Protein AF-A0ABD0N6B2-F1 (afdb_monomer)

Structure (mmCIF, N/CA/C/O backbone):
data_AF-A0ABD0N6B2-F1
#
_entry.id   AF-A0ABD0N6B2-F1
#
loop_
_atom_site.group_PDB
_atom_site.id
_atom_site.type_symbol
_atom_site.label_atom_id
_atom_site.label_alt_id
_atom_site.label_comp_id
_atom_site.label_asym_id
_atom_site.label_entity_id
_atom_site.label_seq_id
_atom_site.pdbx_PDB_ins_code
_atom_site.Cartn_x
_atom_site.Cartn_y
_atom_site.Cartn_z
_atom_site.occupancy
_atom_site.B_iso_or_equiv
_atom_site.auth_seq_id
_atom_site.auth_comp_id
_atom_site.auth_asym_id
_atom_site.auth_atom_id
_atom_site.pdbx_PDB_model_num
ATOM 1 N N . GLY A 1 1 ? 11.2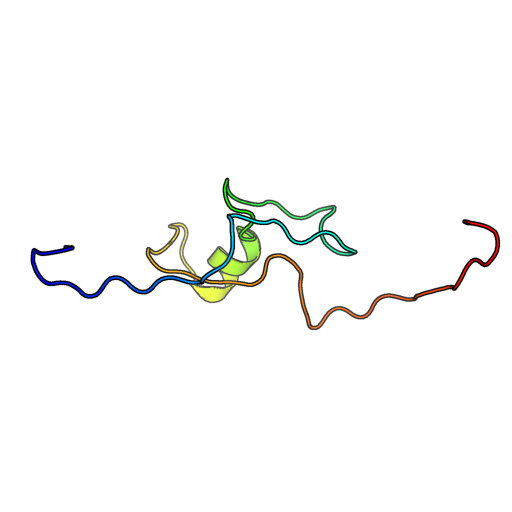92 -8.122 -21.743 1.00 82.88 1 GLY A N 1
ATOM 2 C CA . GLY A 1 1 ? 10.544 -6.873 -22.000 1.00 82.88 1 GLY A CA 1
ATOM 3 C C . GLY A 1 1 ? 9.122 -7.236 -22.367 1.00 82.88 1 GLY A C 1
ATOM 4 O O . GLY A 1 1 ? 8.876 -8.419 -22.536 1.00 82.88 1 GLY A O 1
ATOM 5 N N . VAL A 1 2 ? 8.220 -6.259 -22.460 1.00 90.06 2 VAL A N 1
ATOM 6 C CA . VAL A 1 2 ? 6.856 -6.475 -22.985 1.00 90.06 2 VAL A CA 1
ATOM 7 C C . VAL A 1 2 ? 6.914 -6.485 -24.517 1.00 90.06 2 VAL A C 1
ATOM 9 O O . VAL A 1 2 ? 7.695 -5.720 -25.088 1.00 90.06 2 VAL A O 1
ATOM 12 N N . SER A 1 3 ? 6.141 -7.355 -25.167 1.00 93.44 3 SER A N 1
ATOM 13 C CA . SER A 1 3 ? 6.149 -7.590 -26.615 1.00 93.44 3 SER A CA 1
ATOM 14 C C . SER A 1 3 ? 4.751 -7.548 -27.247 1.00 93.44 3 SER A C 1
ATOM 16 O O . SER A 1 3 ? 3.730 -7.612 -26.563 1.00 93.44 3 SER A O 1
ATOM 18 N N . VAL A 1 4 ? 4.693 -7.384 -28.574 1.00 92.50 4 VAL A N 1
ATOM 19 C CA . VAL A 1 4 ? 3.423 -7.391 -29.320 1.00 92.50 4 VAL A CA 1
ATOM 20 C C . VAL A 1 4 ? 2.791 -8.779 -29.215 1.00 92.50 4 VAL A C 1
ATOM 22 O O . VAL A 1 4 ? 3.416 -9.766 -29.587 1.00 92.50 4 VAL A O 1
ATOM 25 N N . GLY A 1 5 ? 1.546 -8.840 -28.741 1.00 93.12 5 GLY A N 1
ATOM 26 C CA . GLY A 1 5 ? 0.821 -10.093 -28.508 1.00 93.12 5 GLY A CA 1
ATOM 27 C C . GLY A 1 5 ? 0.768 -10.529 -27.041 1.00 93.12 5 GLY A C 1
ATOM 28 O O . GLY A 1 5 ? 0.037 -11.469 -26.732 1.00 93.12 5 GLY A O 1
ATOM 29 N N . ASP A 1 6 ? 1.470 -9.838 -26.134 1.00 91.81 6 ASP A N 1
ATOM 30 C CA . ASP A 1 6 ? 1.370 -10.114 -24.699 1.00 91.81 6 ASP A CA 1
ATOM 31 C C . ASP A 1 6 ? -0.073 -9.886 -24.191 1.00 91.81 6 ASP A C 1
ATOM 33 O O . ASP A 1 6 ? -0.728 -8.905 -24.571 1.00 91.81 6 ASP A O 1
ATOM 37 N N . PRO A 1 7 ? -0.596 -10.765 -23.318 1.00 91.94 7 PRO A N 1
ATOM 38 C CA . PRO A 1 7 ? -1.970 -10.680 -22.845 1.00 91.94 7 PRO A CA 1
ATOM 39 C C . PRO A 1 7 ? -2.181 -9.475 -21.922 1.00 91.94 7 PRO A C 1
ATOM 41 O O . PRO A 1 7 ? -1.407 -9.230 -20.996 1.00 91.94 7 PRO A O 1
ATOM 44 N N . VAL A 1 8 ? -3.293 -8.763 -22.121 1.00 91.38 8 VAL A N 1
ATOM 45 C CA . VAL A 1 8 ? -3.723 -7.656 -21.254 1.00 91.38 8 VAL A CA 1
ATOM 46 C C . VAL A 1 8 ? -5.024 -8.037 -20.562 1.00 91.38 8 VAL A C 1
ATOM 48 O O . VAL A 1 8 ? -6.066 -8.185 -21.201 1.00 91.38 8 VAL A O 1
ATOM 51 N N . LEU A 1 9 ? -4.971 -8.172 -19.238 1.00 92.44 9 LEU A N 1
ATOM 52 C CA . LEU A 1 9 ? -6.123 -8.522 -18.412 1.00 92.44 9 LEU A CA 1
ATOM 53 C C . LEU A 1 9 ? -6.697 -7.271 -17.744 1.00 92.44 9 LEU A C 1
ATOM 55 O O . LEU A 1 9 ? -5.975 -6.489 -17.127 1.00 92.44 9 LEU A O 1
ATOM 59 N N . ARG A 1 10 ? -8.015 -7.083 -17.856 1.00 90.19 10 ARG A N 1
ATOM 60 C CA . ARG A 1 10 ? -8.729 -5.981 -17.198 1.00 90.19 10 ARG A CA 1
ATOM 61 C C . ARG A 1 10 ? -9.187 -6.415 -15.809 1.00 90.19 10 ARG A C 1
ATOM 63 O O . ARG A 1 10 ? -9.763 -7.485 -15.658 1.00 90.19 10 ARG A O 1
ATOM 70 N N . THR A 1 11 ? -9.003 -5.552 -14.815 1.00 89.56 11 THR A N 1
ATOM 71 C CA . THR A 1 11 ? -9.482 -5.781 -13.439 1.00 89.56 11 THR A CA 1
ATOM 72 C C . THR A 1 11 ? -10.962 -5.431 -13.250 1.00 89.56 11 THR A C 1
ATOM 74 O O . THR A 1 11 ? -11.562 -5.826 -12.254 1.00 89.56 11 THR A O 1
ATOM 77 N N . GLY A 1 12 ? -11.553 -4.664 -14.176 1.00 93.56 12 GLY A N 1
ATOM 78 C CA . GLY A 1 12 ? -12.953 -4.221 -14.112 1.00 93.56 12 GLY A CA 1
ATOM 79 C C . GLY A 1 12 ? -13.24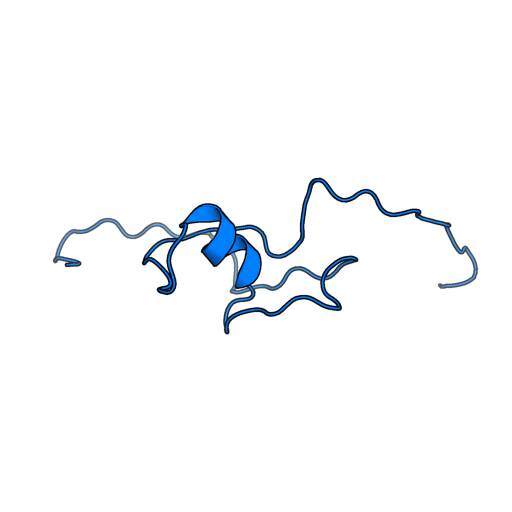5 -3.164 -13.040 1.00 93.56 12 GLY A C 1
ATOM 80 O O . GLY A 1 12 ? -14.406 -2.844 -12.809 1.00 93.56 12 GLY A O 1
ATOM 81 N N . LYS A 1 13 ? -12.214 -2.622 -12.382 1.00 91.94 13 LYS A N 1
ATOM 82 C CA . LYS A 1 13 ? -12.335 -1.627 -11.309 1.00 91.94 13 LYS A CA 1
ATOM 83 C C . LYS A 1 13 ? -11.489 -0.390 -11.626 1.00 91.94 13 LYS A C 1
ATOM 85 O O . LYS A 1 13 ? -10.427 -0.540 -12.234 1.00 91.94 13 LYS A O 1
ATOM 90 N N . PRO A 1 14 ? -11.925 0.815 -11.218 1.00 93.94 14 PRO A N 1
ATOM 91 C CA . PRO A 1 14 ? -11.090 2.005 -11.312 1.00 93.94 14 PRO A CA 1
ATOM 92 C C . PRO A 1 14 ? -9.892 1.907 -10.360 1.00 93.94 14 PRO A C 1
ATOM 94 O O . PRO A 1 14 ? -9.914 1.144 -9.387 1.00 93.94 14 PRO A O 1
ATOM 97 N N . LEU A 1 15 ? -8.864 2.722 -10.609 1.00 92.19 15 LEU A N 1
ATOM 98 C CA . LEU A 1 15 ? -7.790 2.929 -9.639 1.00 92.19 15 LEU A CA 1
ATOM 99 C C . LEU A 1 15 ? -8.403 3.420 -8.323 1.00 92.19 15 LEU A C 1
ATOM 101 O O . LEU A 1 15 ? -9.161 4.387 -8.312 1.00 92.19 15 LEU A O 1
ATOM 105 N N . SER A 1 16 ? -8.117 2.706 -7.240 1.00 92.75 16 SER A N 1
ATOM 106 C CA . SER A 1 16 ? -8.761 2.889 -5.941 1.00 92.75 16 SER A CA 1
ATOM 107 C C . SER A 1 16 ? -7.726 2.775 -4.831 1.00 92.75 16 SER A C 1
ATOM 109 O O . SER A 1 16 ? -6.676 2.166 -5.029 1.00 92.75 16 SER A O 1
ATOM 111 N N . VAL A 1 17 ? -8.057 3.327 -3.667 1.00 93.19 17 VAL A N 1
ATOM 112 C CA . VAL A 1 17 ? -7.260 3.216 -2.444 1.00 93.19 17 VAL A CA 1
ATOM 113 C C . VAL A 1 17 ? -8.066 2.531 -1.349 1.00 93.19 17 VAL A C 1
ATOM 115 O O . VAL A 1 17 ? -9.292 2.636 -1.299 1.00 93.19 17 VAL A O 1
ATOM 118 N N . GLU A 1 18 ? -7.375 1.831 -0.465 1.00 93.56 18 GLU A N 1
ATOM 119 C CA . GLU A 1 18 ? -7.934 1.250 0.742 1.00 93.56 18 GLU A CA 1
ATOM 120 C C . GLU A 1 18 ? -7.826 2.233 1.910 1.00 93.56 18 GLU A C 1
ATOM 122 O O . GLU A 1 18 ? -6.756 2.773 2.186 1.00 93.56 18 GLU A O 1
ATOM 127 N N . LEU A 1 19 ? -8.934 2.464 2.613 1.00 92.69 19 LEU A N 1
ATOM 128 C CA . LEU A 1 19 ? -8.994 3.374 3.753 1.00 92.69 19 LEU A CA 1
ATOM 129 C C . LEU A 1 19 ? -9.375 2.590 5.005 1.00 92.69 19 LEU A C 1
ATOM 131 O O . LEU A 1 19 ? -10.424 1.950 5.045 1.00 92.69 19 LEU A O 1
ATOM 135 N N . GLY A 1 20 ? -8.531 2.653 6.031 1.00 92.44 20 GLY A N 1
ATOM 136 C CA . GLY A 1 20 ? -8.777 1.949 7.281 1.00 92.44 20 GLY A CA 1
ATOM 137 C C . GLY A 1 20 ? -7.620 2.041 8.276 1.00 92.44 20 GLY A C 1
ATOM 138 O O . GLY A 1 20 ? -6.585 2.653 7.986 1.00 92.44 20 GLY A O 1
ATOM 139 N N . PRO A 1 21 ? -7.790 1.440 9.465 1.00 90.62 21 PRO A N 1
ATOM 140 C CA . PRO A 1 21 ? -6.737 1.343 10.468 1.00 90.62 21 PRO A CA 1
ATOM 141 C C . PRO A 1 21 ? -5.474 0.676 9.902 1.00 90.62 21 PRO A C 1
ATOM 143 O O . PRO A 1 21 ? -5.556 -0.302 9.162 1.00 90.62 21 PRO A O 1
ATOM 146 N N . GLY A 1 22 ? -4.302 1.220 10.235 1.00 88.56 22 GLY A N 1
ATOM 147 C CA . GLY A 1 22 ? -3.010 0.789 9.680 1.00 88.56 22 GLY A CA 1
ATOM 148 C C . GLY A 1 22 ? -2.508 1.617 8.491 1.00 88.56 22 GLY A C 1
ATOM 149 O O . GLY A 1 22 ? -1.363 1.448 8.077 1.00 88.56 22 GLY A O 1
ATOM 150 N N . ILE A 1 23 ? -3.319 2.553 7.977 1.00 91.69 23 ILE A N 1
ATOM 151 C CA . ILE A 1 23 ? -2.862 3.516 6.962 1.00 91.69 23 ILE A CA 1
ATOM 152 C C . ILE A 1 23 ? -1.880 4.542 7.546 1.00 91.69 23 ILE A C 1
ATOM 154 O O . ILE A 1 23 ? -0.933 4.962 6.887 1.00 91.69 23 ILE A O 1
ATOM 158 N N . MET A 1 24 ? -2.089 4.943 8.800 1.00 90.12 24 MET A N 1
ATOM 159 C CA . MET A 1 24 ? -1.234 5.909 9.486 1.00 90.12 24 MET A CA 1
ATOM 160 C C . MET A 1 24 ? 0.064 5.246 9.951 1.00 90.12 24 MET A C 1
ATOM 162 O O . MET A 1 24 ? 0.045 4.121 10.442 1.00 90.12 24 MET A O 1
ATOM 166 N N . GLY A 1 25 ? 1.181 5.969 9.833 1.00 85.75 25 GLY A N 1
ATOM 167 C CA . GLY A 1 25 ? 2.512 5.478 10.218 1.00 85.75 25 GLY A CA 1
ATOM 168 C C . GLY A 1 25 ? 3.204 4.602 9.165 1.00 85.75 25 GLY A C 1
ATOM 169 O O . GLY A 1 25 ? 4.345 4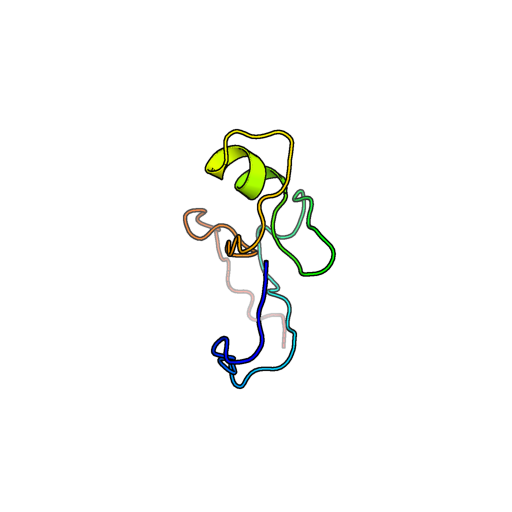.200 9.374 1.00 85.75 25 GLY A O 1
ATOM 170 N N . SER A 1 26 ? 2.550 4.354 8.028 1.00 88.94 26 SER A N 1
ATOM 171 C CA . SER A 1 26 ? 3.074 3.567 6.907 1.00 88.94 26 SER A CA 1
ATOM 172 C C . SER A 1 26 ? 3.513 4.478 5.752 1.00 88.94 26 SER A C 1
ATOM 174 O O . SER A 1 26 ? 2.908 5.524 5.515 1.00 88.94 26 SER A O 1
ATOM 176 N N . ILE A 1 27 ? 4.562 4.088 5.019 1.00 92.12 27 ILE A N 1
ATOM 177 C CA . ILE A 1 27 ? 5.033 4.800 3.817 1.00 92.12 27 ILE A CA 1
ATOM 178 C C . ILE A 1 27 ? 4.597 4.023 2.575 1.00 92.12 27 ILE A C 1
ATOM 180 O O . ILE A 1 27 ? 4.898 2.834 2.439 1.00 92.12 27 ILE A O 1
ATOM 184 N N . PHE A 1 28 ? 3.934 4.721 1.656 1.00 92.88 28 PHE A N 1
ATOM 185 C CA . PHE A 1 28 ? 3.374 4.157 0.434 1.00 92.88 28 PHE A CA 1
ATOM 186 C C . PHE A 1 28 ? 4.007 4.753 -0.822 1.00 92.88 28 PHE A C 1
ATOM 188 O O . PHE A 1 28 ? 4.512 5.876 -0.807 1.00 92.88 28 PHE A O 1
ATOM 195 N N . ASP A 1 29 ? 3.939 4.009 -1.924 1.00 91.62 29 ASP A N 1
ATOM 196 C CA . ASP A 1 29 ? 4.200 4.540 -3.261 1.00 91.62 29 ASP A CA 1
ATOM 197 C C . ASP A 1 29 ? 2.977 5.279 -3.854 1.00 91.62 29 ASP A C 1
ATOM 199 O O . ASP A 1 29 ? 1.919 5.393 -3.231 1.00 91.62 29 ASP A O 1
ATOM 203 N N . GLY A 1 30 ? 3.104 5.770 -5.093 1.00 91.88 30 GLY A N 1
ATOM 204 C CA . GLY A 1 30 ? 2.050 6.531 -5.782 1.00 91.88 30 GLY A CA 1
ATOM 205 C C . GLY A 1 30 ? 0.768 5.753 -6.113 1.00 91.88 30 GLY A C 1
ATOM 206 O O . GLY A 1 30 ? -0.187 6.359 -6.591 1.00 91.88 30 GLY A O 1
ATOM 207 N N . ILE A 1 31 ? 0.731 4.437 -5.875 1.00 91.88 31 ILE A N 1
ATOM 208 C CA . ILE A 1 31 ? -0.457 3.589 -6.054 1.00 91.88 31 ILE A CA 1
ATOM 209 C C . ILE A 1 31 ? -0.803 2.800 -4.781 1.00 91.88 31 ILE A C 1
ATOM 211 O O . ILE A 1 31 ? -1.480 1.778 -4.850 1.00 91.88 31 ILE A O 1
ATOM 215 N N . GLN A 1 32 ? -0.365 3.297 -3.620 1.00 91.88 32 GLN A N 1
ATOM 216 C CA . GLN A 1 32 ? -0.696 2.779 -2.293 1.00 91.88 32 GLN A CA 1
ATOM 217 C C . GLN A 1 32 ? -0.128 1.390 -1.944 1.00 91.88 32 GLN A C 1
ATOM 219 O O . GLN A 1 32 ? -0.721 0.647 -1.162 1.00 91.88 32 GLN A O 1
ATOM 224 N N . ARG A 1 33 ? 1.051 1.029 -2.458 1.00 93.56 33 ARG A N 1
ATOM 225 C CA . ARG A 1 33 ? 1.761 -0.176 -1.995 1.00 93.56 33 ARG A CA 1
ATOM 226 C C . ARG A 1 33 ? 2.730 0.163 -0.855 1.00 93.56 33 ARG A C 1
ATOM 228 O O . ARG A 1 33 ? 3.513 1.106 -1.009 1.00 93.56 33 ARG A O 1
ATOM 235 N N . PRO A 1 34 ? 2.707 -0.572 0.272 1.00 94.12 34 PRO A N 1
ATOM 236 C CA . PRO A 1 34 ? 3.572 -0.298 1.417 1.00 94.12 34 PRO A CA 1
ATOM 237 C C . PRO A 1 34 ? 5.036 -0.628 1.095 1.00 94.12 34 PRO A C 1
ATOM 239 O O . PRO A 1 34 ? 5.387 -1.775 0.823 1.00 94.12 34 PRO A O 1
ATOM 242 N N . LEU A 1 35 ? 5.914 0.381 1.133 1.00 92.94 35 LEU A N 1
ATOM 243 C CA . LEU A 1 35 ? 7.327 0.229 0.748 1.00 92.94 35 LEU A CA 1
ATOM 244 C C . LEU A 1 35 ? 8.101 -0.691 1.695 1.00 92.94 35 LEU A C 1
ATOM 246 O O . LEU A 1 35 ? 8.990 -1.420 1.255 1.00 92.94 35 LEU A O 1
ATOM 250 N N . LYS A 1 36 ? 7.751 -0.664 2.986 1.00 92.31 36 LYS A N 1
ATOM 251 C CA . LYS A 1 36 ? 8.342 -1.547 3.992 1.00 92.31 36 LYS A CA 1
ATOM 252 C C . LYS A 1 36 ? 8.044 -3.010 3.667 1.00 92.31 36 LYS A C 1
ATOM 254 O O . LYS A 1 36 ? 8.967 -3.808 3.600 1.00 92.31 36 LYS A O 1
ATOM 259 N N . ASP A 1 37 ? 6.790 -3.333 3.371 1.00 91.75 37 ASP A N 1
ATOM 260 C CA . ASP A 1 37 ? 6.384 -4.711 3.088 1.00 91.75 37 ASP A CA 1
ATOM 261 C C . ASP A 1 37 ? 6.958 -5.206 1.752 1.00 91.75 37 ASP A C 1
ATOM 263 O O . ASP A 1 37 ? 7.297 -6.379 1.621 1.00 91.75 37 ASP A O 1
ATOM 267 N N . ILE A 1 38 ? 7.132 -4.316 0.763 1.00 92.25 38 ILE A N 1
ATOM 268 C CA . ILE A 1 38 ? 7.859 -4.646 -0.473 1.00 92.25 38 ILE A CA 1
ATOM 269 C C . ILE A 1 38 ? 9.310 -5.019 -0.154 1.00 92.25 38 ILE A C 1
ATOM 271 O O . ILE A 1 38 ? 9.807 -6.016 -0.677 1.00 92.25 38 ILE A O 1
ATOM 275 N N . ASN A 1 39 ? 10.000 -4.236 0.678 1.00 93.06 39 ASN A N 1
ATOM 276 C CA . ASN A 1 39 ? 11.371 -4.542 1.083 1.00 93.06 39 ASN A CA 1
ATOM 277 C C . ASN A 1 39 ? 11.426 -5.881 1.833 1.00 93.06 39 ASN A C 1
ATOM 279 O O . ASN A 1 39 ? 12.163 -6.774 1.422 1.00 93.06 39 ASN A O 1
ATOM 283 N N . ASP A 1 40 ? 10.567 -6.059 2.839 1.00 92.44 40 ASP A N 1
ATOM 284 C CA . ASP A 1 40 ? 10.511 -7.270 3.658 1.00 92.44 40 ASP A CA 1
ATOM 285 C C . ASP A 1 40 ? 10.199 -8.521 2.807 1.00 92.44 40 ASP A C 1
ATOM 287 O O . ASP A 1 40 ? 10.787 -9.580 3.020 1.00 92.44 40 ASP A O 1
ATOM 291 N N . L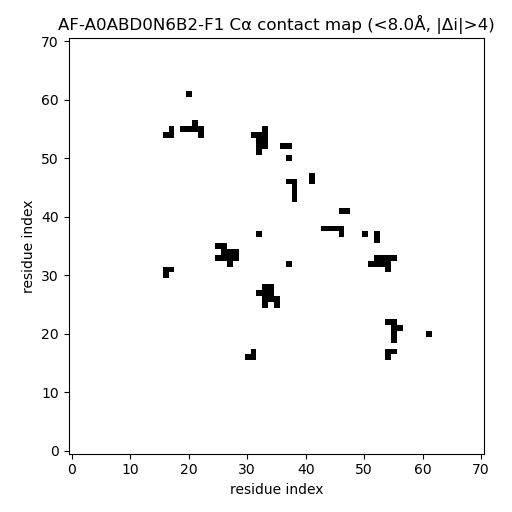EU A 1 41 ? 9.336 -8.416 1.790 1.00 89.88 41 LEU A N 1
ATOM 292 C CA . LEU A 1 41 ? 9.022 -9.528 0.885 1.00 89.88 41 LEU A CA 1
ATOM 293 C C . LEU A 1 41 ? 10.172 -9.858 -0.077 1.00 89.88 41 LEU A C 1
ATOM 295 O O . LEU A 1 41 ? 10.398 -11.019 -0.411 1.00 89.88 41 LEU A O 1
ATOM 299 N N . THR A 1 42 ? 10.854 -8.834 -0.588 1.00 90.69 42 THR A N 1
ATOM 300 C CA . THR A 1 42 ? 11.782 -8.974 -1.723 1.00 90.69 42 THR A CA 1
ATOM 301 C C . THR A 1 42 ? 13.238 -9.059 -1.290 1.00 90.69 42 THR A C 1
ATOM 303 O O . THR A 1 42 ? 14.086 -9.432 -2.099 1.00 90.69 42 THR A O 1
ATOM 306 N N . GLN A 1 43 ? 13.517 -8.723 -0.025 1.00 91.88 43 GLN A N 1
ATOM 307 C CA . GLN A 1 43 ? 14.849 -8.656 0.577 1.00 91.88 43 GLN A CA 1
ATOM 308 C C . GLN A 1 43 ? 15.822 -7.842 -0.292 1.00 91.88 43 GLN A C 1
ATOM 310 O O . GLN A 1 43 ? 16.985 -8.199 -0.481 1.00 91.88 43 GLN A O 1
ATOM 315 N N . SER A 1 44 ? 15.317 -6.749 -0.873 1.00 91.25 44 SER A N 1
ATOM 316 C CA . SER A 1 44 ? 16.036 -5.911 -1.826 1.00 91.25 44 SER A CA 1
ATOM 317 C C . SER A 1 44 ? 15.833 -4.431 -1.530 1.00 91.25 44 SER A C 1
ATOM 319 O O . SER A 1 44 ? 14.771 -3.995 -1.092 1.00 91.25 44 SER A O 1
ATOM 321 N N . ILE A 1 45 ? 16.855 -3.637 -1.846 1.00 91.56 45 ILE A N 1
ATOM 322 C CA . ILE A 1 45 ? 16.778 -2.172 -1.825 1.00 91.56 45 ILE A CA 1
ATOM 32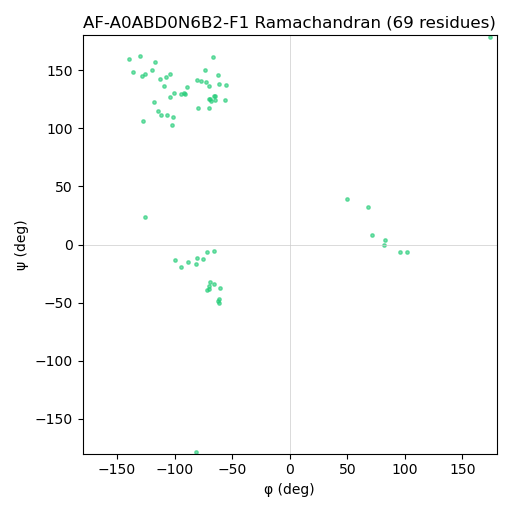3 C C . ILE A 1 45 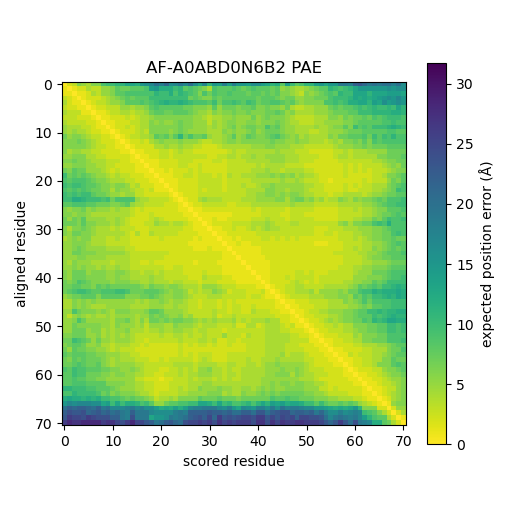? 16.006 -1.606 -3.028 1.00 91.56 45 ILE A C 1
ATOM 325 O O . ILE A 1 45 ? 15.682 -0.420 -3.048 1.00 91.56 45 ILE A O 1
ATOM 329 N N . TYR A 1 46 ? 15.728 -2.433 -4.042 1.00 92.19 46 TYR A N 1
ATOM 330 C CA . TYR A 1 46 ? 15.025 -2.039 -5.260 1.00 92.19 46 TYR A CA 1
ATOM 331 C C . TYR A 1 46 ? 13.602 -2.598 -5.285 1.00 92.19 46 TYR A C 1
ATOM 333 O O . TYR A 1 46 ? 13.361 -3.733 -4.884 1.00 92.19 46 TYR A O 1
ATOM 341 N N . ILE A 1 47 ? 12.660 -1.824 -5.832 1.00 88.75 47 ILE A N 1
ATOM 342 C CA . ILE A 1 47 ? 11.268 -2.256 -6.008 1.00 88.75 47 ILE A CA 1
ATOM 343 C C . ILE A 1 47 ? 11.170 -3.150 -7.256 1.00 88.75 47 ILE A C 1
ATOM 345 O O . ILE A 1 47 ? 11.415 -2.666 -8.368 1.00 88.75 47 ILE A O 1
ATOM 349 N N . PRO A 1 48 ? 10.783 -4.433 -7.133 1.00 89.19 48 PRO A N 1
ATOM 350 C CA . PRO A 1 48 ? 10.631 -5.297 -8.292 1.00 89.19 48 PRO A CA 1
ATOM 351 C C . PRO A 1 48 ? 9.379 -4.955 -9.101 1.00 89.19 48 PRO A C 1
ATOM 353 O O . PRO A 1 48 ? 8.348 -4.509 -8.590 1.00 89.19 48 PRO A O 1
ATOM 356 N N . ARG A 1 49 ? 9.454 -5.209 -10.409 1.00 88.12 49 ARG A N 1
ATOM 357 C CA . ARG A 1 49 ? 8.317 -5.025 -11.317 1.00 88.12 49 ARG A CA 1
ATOM 358 C C . ARG A 1 49 ? 7.279 -6.124 -11.099 1.00 88.12 49 ARG A C 1
ATOM 360 O O . ARG A 1 49 ? 7.636 -7.285 -10.948 1.00 88.12 49 ARG A O 1
ATOM 367 N N . GLY A 1 50 ? 6.001 -5.751 -11.135 1.00 86.25 50 GLY A N 1
ATOM 368 C CA . GLY A 1 50 ? 4.882 -6.690 -1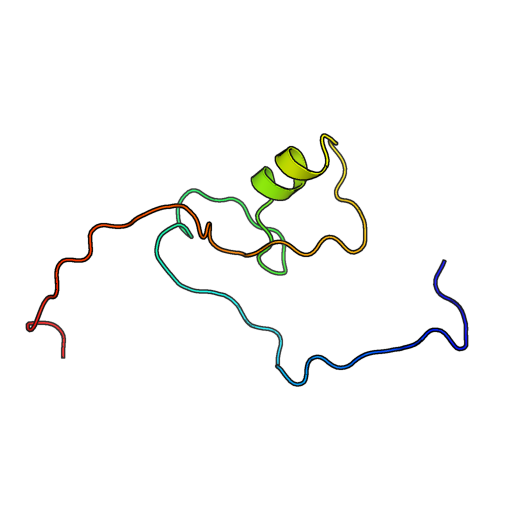0.993 1.00 86.25 50 GLY A CA 1
ATOM 369 C C . GLY A 1 50 ? 4.518 -7.057 -9.551 1.00 86.25 50 GLY A C 1
ATOM 370 O O . GLY A 1 50 ? 3.624 -7.872 -9.356 1.00 86.25 50 GLY A O 1
ATOM 371 N N . VAL A 1 51 ? 5.163 -6.454 -8.545 1.00 88.6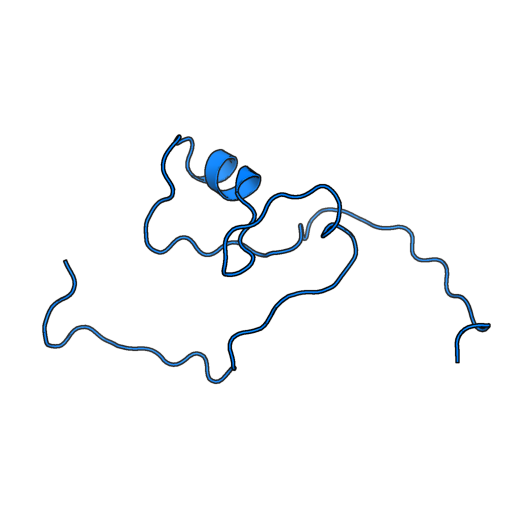9 51 VAL A N 1
ATOM 372 C CA . VAL A 1 51 ? 4.815 -6.698 -7.139 1.00 88.69 51 VAL A CA 1
ATOM 373 C C . VAL A 1 51 ? 3.408 -6.187 -6.819 1.00 88.69 51 VAL A C 1
ATOM 375 O O . VAL A 1 51 ? 3.073 -5.029 -7.099 1.00 88.69 51 VAL A O 1
ATOM 378 N N . ASN A 1 52 ? 2.596 -7.065 -6.232 1.00 87.62 52 ASN A N 1
ATOM 379 C CA . ASN A 1 52 ? 1.224 -6.799 -5.817 1.00 87.62 52 ASN A CA 1
ATOM 380 C C . ASN A 1 52 ? 1.067 -7.197 -4.342 1.00 87.62 52 ASN A C 1
ATOM 382 O O . ASN A 1 52 ? 1.074 -8.382 -4.021 1.00 87.62 52 ASN A O 1
ATOM 386 N N . ILE A 1 53 ? 0.979 -6.201 -3.461 1.00 89.25 53 ILE A N 1
ATOM 387 C CA . ILE A 1 53 ? 0.862 -6.355 -2.004 1.00 89.25 53 ILE A CA 1
ATOM 388 C C . ILE A 1 53 ? -0.336 -5.519 -1.551 1.00 89.25 53 ILE A C 1
ATOM 390 O O . ILE A 1 53 ? -0.609 -4.467 -2.132 1.00 89.25 53 ILE A O 1
ATOM 394 N N . GLY A 1 54 ? -1.065 -6.001 -0.542 1.00 90.56 54 GLY A N 1
ATOM 395 C CA . GLY A 1 54 ? -2.186 -5.267 0.043 1.00 90.56 54 GLY A CA 1
ATOM 396 C C . GLY A 1 54 ? -1.743 -3.944 0.673 1.00 90.56 54 GLY A C 1
ATOM 397 O O . GLY A 1 54 ? -0.654 -3.858 1.229 1.00 90.56 54 GLY A O 1
ATOM 398 N N . ALA A 1 55 ? -2.593 -2.919 0.595 1.00 91.44 55 ALA A N 1
ATOM 399 C CA . ALA A 1 55 ? -2.294 -1.603 1.158 1.00 91.44 55 ALA A CA 1
ATOM 400 C C . ALA A 1 55 ? -2.303 -1.607 2.696 1.00 91.44 55 ALA A C 1
ATOM 402 O O . ALA A 1 55 ? -1.480 -0.949 3.323 1.00 91.44 55 ALA A O 1
ATOM 403 N N . LEU A 1 56 ? -3.223 -2.353 3.312 1.00 92.88 56 LEU A N 1
ATOM 404 C CA . LEU A 1 56 ? -3.309 -2.499 4.765 1.00 92.88 56 LEU A CA 1
ATOM 405 C C . LEU A 1 56 ? -2.960 -3.927 5.191 1.00 92.88 56 LEU A C 1
ATOM 407 O O . LEU A 1 56 ? -3.343 -4.901 4.537 1.00 92.88 56 LEU A O 1
ATOM 411 N N . ASN A 1 57 ? -2.268 -4.045 6.323 1.00 90.56 57 ASN A N 1
ATOM 412 C CA . ASN A 1 57 ? -1.908 -5.331 6.907 1.00 90.56 57 ASN A CA 1
ATOM 413 C C . ASN A 1 57 ? -3.172 -6.103 7.341 1.00 90.56 57 ASN A C 1
ATOM 415 O O . ASN A 1 57 ? -4.022 -5.568 8.056 1.00 90.56 57 ASN A O 1
ATOM 419 N N . ARG A 1 58 ? -3.291 -7.361 6.897 1.00 90.69 58 ARG A N 1
ATOM 420 C CA . ARG A 1 58 ? -4.456 -8.232 7.141 1.00 90.69 58 ARG A CA 1
ATOM 421 C C . ARG A 1 58 ? -4.377 -9.050 8.426 1.00 90.69 58 ARG A C 1
ATOM 423 O O . ARG A 1 58 ? -5.399 -9.565 8.868 1.00 90.69 58 ARG A O 1
ATOM 430 N N . ASP A 1 59 ? -3.197 -9.137 9.022 1.00 90.88 59 ASP A N 1
ATOM 431 C CA . ASP A 1 59 ? -2.928 -9.933 10.217 1.00 90.88 59 ASP A CA 1
ATOM 432 C C . ASP A 1 59 ? -3.039 -9.098 11.503 1.00 90.88 59 ASP A C 1
ATOM 434 O O . ASP A 1 59 ? -3.235 -9.642 12.594 1.00 90.88 59 ASP A O 1
ATOM 438 N N . LEU A 1 60 ? -2.954 -7.766 11.390 1.00 89.56 60 LEU A N 1
ATOM 439 C CA . LEU A 1 60 ? -3.145 -6.852 12.514 1.00 89.56 60 LEU A CA 1
ATOM 440 C C . LEU A 1 60 ? -4.607 -6.834 12.974 1.00 89.56 60 LEU A C 1
ATOM 442 O O . LEU A 1 60 ? -5.527 -6.535 12.211 1.00 89.56 60 LEU A O 1
ATOM 446 N N . LYS A 1 61 ? -4.808 -7.097 14.267 1.00 93.00 61 LYS A N 1
ATOM 447 C CA . LYS A 1 61 ? -6.114 -7.003 14.922 1.00 93.00 61 LYS A CA 1
ATOM 448 C C . LYS A 1 61 ? -6.273 -5.633 15.565 1.00 93.00 61 LYS A C 1
ATOM 450 O O . LYS A 1 61 ? -5.419 -5.208 16.337 1.00 93.00 61 LYS A O 1
ATOM 455 N N . TRP A 1 62 ? -7.392 -4.981 15.273 1.00 93.38 62 TRP A N 1
ATOM 456 C CA . TRP A 1 62 ? -7.756 -3.686 15.838 1.00 93.38 62 TRP A CA 1
ATOM 457 C C . TRP A 1 62 ? -8.914 -3.849 16.814 1.00 93.38 62 TRP A C 1
ATOM 459 O O . TRP A 1 62 ? -9.877 -4.562 16.527 1.00 93.38 62 TRP A O 1
ATOM 469 N N . GLU A 1 63 ? -8.828 -3.179 17.960 1.00 94.56 63 GLU A N 1
ATOM 470 C CA . GLU A 1 63 ? -9.968 -3.053 18.861 1.00 94.56 63 GLU A CA 1
ATOM 471 C C . GLU A 1 63 ? -11.007 -2.127 18.221 1.00 94.56 63 GLU A C 1
ATOM 473 O O . GLU A 1 63 ? -10.707 -0.996 17.836 1.00 94.56 63 GLU A O 1
ATOM 478 N N . PHE A 1 64 ? -12.236 -2.617 18.087 1.00 93.62 64 PHE A N 1
ATOM 479 C CA . PHE A 1 64 ? -13.352 -1.846 17.560 1.00 93.62 64 PHE A CA 1
ATOM 480 C C . PHE A 1 64 ? -14.365 -1.598 18.674 1.00 93.62 64 PHE A C 1
ATOM 482 O O . PHE A 1 64 ? -15.037 -2.523 19.129 1.00 93.62 64 PHE A O 1
ATOM 489 N N .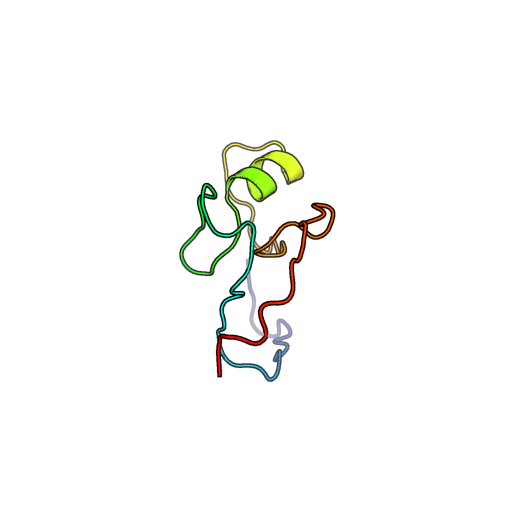 SER A 1 65 ? -14.490 -0.337 19.087 1.00 92.81 65 SER A N 1
ATOM 490 C CA . SER A 1 65 ? -15.522 0.102 20.023 1.00 92.81 65 SER A CA 1
ATOM 491 C C . SER A 1 65 ? -16.650 0.796 19.249 1.00 92.81 65 SER A C 1
ATOM 493 O O . SER A 1 65 ? -16.433 1.879 18.694 1.00 92.81 65 SER A O 1
ATOM 495 N N . PRO A 1 66 ? -17.847 0.190 19.144 1.00 91.62 66 PRO A N 1
ATOM 496 C CA . PRO A 1 66 ? -18.947 0.778 18.393 1.00 91.62 66 PRO A CA 1
ATOM 497 C C . PRO A 1 66 ? -19.472 2.037 19.095 1.00 91.62 66 PRO A C 1
ATOM 499 O O . PRO A 1 66 ? -19.936 1.979 20.232 1.00 91.62 66 PRO A O 1
ATOM 502 N N . SER A 1 67 ? -19.484 3.171 18.392 1.00 89.94 67 SER A N 1
ATOM 503 C CA . SER A 1 67 ? -20.098 4.410 18.880 1.00 89.94 67 SER A CA 1
ATOM 504 C C . SER A 1 67 ? -21.409 4.685 18.148 1.00 89.94 67 SER A C 1
ATOM 506 O O . SER A 1 67 ? -21.416 5.025 16.969 1.00 89.94 67 SER A O 1
ATOM 508 N N . LYS A 1 68 ? -22.539 4.579 18.860 1.00 80.62 68 LYS A N 1
ATOM 509 C CA . LYS A 1 68 ? -23.877 4.932 18.334 1.00 80.62 68 LYS A CA 1
ATOM 510 C C . LYS A 1 68 ? -24.093 6.446 18.182 1.00 80.62 68 LYS A C 1
ATOM 512 O O . LYS A 1 68 ? -25.131 6.865 17.682 1.00 80.62 68 LYS A O 1
ATOM 517 N N . SER A 1 69 ? -23.144 7.257 18.652 1.00 76.31 69 SER A N 1
ATOM 518 C CA . SER A 1 69 ? -23.219 8.722 18.640 1.00 76.31 69 SER A CA 1
ATOM 519 C C . SER A 1 69 ? -22.863 9.339 17.286 1.00 76.31 69 SER A C 1
ATOM 521 O O . SER A 1 69 ? -23.070 10.537 17.103 1.00 76.31 69 SER A O 1
ATOM 523 N N . ILE A 1 70 ? -22.306 8.563 16.358 1.00 64.75 70 ILE A N 1
ATOM 524 C CA . ILE A 1 70 ? -21.932 9.041 15.028 1.00 64.75 70 ILE A CA 1
ATOM 525 C C . ILE A 1 70 ? -23.025 8.552 14.075 1.00 64.75 70 ILE A C 1
ATOM 527 O O . ILE A 1 70 ? -23.117 7.357 13.797 1.00 64.75 70 ILE A O 1
ATOM 531 N N . ARG A 1 71 ? -23.911 9.474 13.688 1.00 51.12 71 ARG A N 1
ATOM 532 C CA . ARG A 1 71 ? -24.913 9.280 12.633 1.00 51.12 71 ARG A CA 1
ATOM 533 C C . ARG A 1 71 ? -24.337 9.681 11.288 1.00 51.12 71 ARG A C 1
ATOM 535 O O . ARG A 1 71 ? -23.623 10.707 11.262 1.00 51.12 71 ARG A O 1
#

Mean predicted aligned error: 5.54 Å

Radius of gyration: 16.85 Å; Cα contacts (8 Å, |Δi|>4): 43; chains: 1; bounding box: 42×20×49 Å

Solvent-accessible surface area (backbone atoms only — not comparable to full-atom values): 5307 Å² total; per-residue (Å²): 132,90,61,96,86,65,87,84,84,82,86,90,66,76,95,76,83,86,85,60,87,63,56,76,98,59,57,59,50,101,79,49,37,37,51,65,59,51,29,70,75,65,77,40,99,66,87,68,87,88,74,84,67,68,59,50,74,84,84,70,83,76,90,82,79,90,64,88,84,70,128

Sequence (71 aa):
GVSVGDPVLRTGKPLSVELGPGIMGSIFDGIQRPLKDINDLTQSIYIPRGVNIGALNRDLKWEFSPSKSIR

Nearest PDB structures (foldseek):
  7uzj-assembly1_A  TM=9.134E-01  e=1.370E-06  Rattus norvegicus
  7u8o-assembly1_B  TM=9.062E-01  e=2.123E-06  Sus scrofa
  7uzf-assembly1_A  TM=9.119E-01  e=2.844E-06  Rattus norvegicus
  7tmm-assembly1_E  TM=9.431E-01  e=5.488E-06  Saccharomyces cerevisiae
  6xby-assembly1_B  TM=8.520E-01  e=2.284E-06  Bos taurus

Foldseek 3Di:
DDDPPDDDDDPPDDLDDDDDPQLPPFDADPSQDTPVVQCVVVVDPDRDPPDDDHNHDPPDDDDDDDDPPPD

pLDDT: mean 89.99, std 6.32, range [51.12, 94.56]

Organism: Cirrhinus mrigala (NCBI:txid683832)

InterPro domains:
  IPR022878 V-type ATP synthase catalytic alpha chain [PTHR43607] (1-68)
  IPR027417 P-loop containing nucleoside triphosphate hydrolase [G3DSA:3.40.50.300] (17-59)

Secondary structure (DSSP, 8-state):
---TT------SS-S----STT-TT--B-TTS-BHHHHHHHHTSSSPPTT----SS-SS--------TT--